Protein AF-A0A7S1ZQ37-F1 (afdb_monomer_lite)

Radius of gyration: 17.17 Å; chains: 1; bounding box: 42×42×37 Å

Structure (mmCIF, N/CA/C/O backbone):
data_AF-A0A7S1ZQ37-F1
#
_entry.id   AF-A0A7S1ZQ37-F1
#
loop_
_atom_site.group_PDB
_atom_site.id
_atom_site.type_symbol
_atom_site.label_atom_id
_atom_site.label_alt_id
_atom_site.label_comp_id
_atom_site.label_asym_id
_atom_site.label_entity_id
_atom_site.label_seq_id
_atom_site.pdbx_PDB_ins_code
_atom_site.Cartn_x
_atom_site.Cartn_y
_atom_site.Cartn_z
_atom_site.occupancy
_atom_site.B_iso_or_equiv
_atom_site.auth_seq_id
_atom_site.auth_comp_id
_atom_site.auth_asym_id
_atom_site.auth_atom_id
_atom_site.pdbx_PDB_model_num
ATOM 1 N N . GLU A 1 1 ? -5.737 17.516 0.098 1.00 81.31 1 GLU A N 1
ATOM 2 C CA . GLU A 1 1 ? -5.486 16.330 0.948 1.00 81.31 1 GLU A CA 1
ATOM 3 C C . GLU A 1 1 ? -4.141 15.676 0.632 1.00 81.31 1 GLU A C 1
ATOM 5 O O . GLU A 1 1 ? -3.266 15.755 1.481 1.00 81.31 1 GLU A O 1
ATOM 10 N N . VAL A 1 2 ? -3.904 15.155 -0.584 1.00 88.31 2 VAL A N 1
ATOM 11 C CA . VAL A 1 2 ? -2.613 14.513 -0.955 1.00 88.31 2 VAL A CA 1
ATOM 12 C C . VAL A 1 2 ? -1.397 15.419 -0.728 1.00 88.31 2 VAL A C 1
ATOM 14 O O . VAL A 1 2 ? -0.412 14.978 -0.149 1.00 88.31 2 VAL A O 1
ATOM 17 N N . GLY A 1 3 ? -1.478 16.708 -1.080 1.00 93.00 3 GLY A N 1
ATOM 18 C CA . GLY A 1 3 ? -0.385 17.652 -0.808 1.00 93.00 3 GLY A CA 1
ATOM 19 C C . GLY A 1 3 ? -0.050 17.794 0.685 1.00 93.00 3 GLY A C 1
ATOM 20 O O . GLY A 1 3 ? 1.116 17.838 1.047 1.00 93.00 3 GLY A O 1
ATOM 21 N N . GLN A 1 4 ? -1.049 17.790 1.574 1.00 93.56 4 GLN A N 1
ATOM 22 C CA . GLN A 1 4 ? -0.812 17.861 3.024 1.00 93.56 4 GLN A CA 1
ATOM 23 C C . GLN A 1 4 ? -0.186 16.571 3.560 1.00 93.56 4 GLN A C 1
ATOM 25 O O . GLN A 1 4 ? 0.702 16.638 4.408 1.00 93.56 4 GLN A O 1
ATOM 30 N N . LEU A 1 5 ? -0.631 15.417 3.051 1.00 95.25 5 LEU A N 1
ATOM 31 C CA . LEU A 1 5 ? -0.036 14.122 3.371 1.00 95.25 5 LEU A CA 1
ATOM 32 C C . LEU A 1 5 ? 1.431 14.078 2.924 1.00 95.25 5 LEU A C 1
ATOM 34 O O . LEU A 1 5 ? 2.293 13.729 3.723 1.00 95.25 5 LEU A O 1
ATOM 38 N N . ARG A 1 6 ? 1.728 14.525 1.698 1.00 95.44 6 ARG A N 1
ATOM 39 C CA . ARG A 1 6 ? 3.095 14.625 1.172 1.00 95.44 6 ARG A CA 1
ATOM 40 C C . ARG A 1 6 ? 3.994 15.454 2.087 1.00 95.44 6 ARG A C 1
ATOM 42 O O . ARG A 1 6 ? 5.058 14.985 2.475 1.00 95.44 6 ARG A O 1
ATOM 49 N N . GLU A 1 7 ? 3.561 16.652 2.467 1.00 95.62 7 GLU A N 1
ATOM 50 C CA . GLU A 1 7 ? 4.349 17.507 3.361 1.00 95.62 7 GLU A CA 1
ATOM 51 C C . GLU A 1 7 ? 4.533 16.881 4.754 1.00 95.62 7 GLU A C 1
ATOM 53 O O . GLU A 1 7 ? 5.591 17.027 5.360 1.00 95.62 7 GLU A O 1
ATOM 58 N N . ALA A 1 8 ? 3.535 16.157 5.273 1.00 94.88 8 ALA A N 1
ATOM 59 C CA . ALA A 1 8 ? 3.673 15.425 6.533 1.00 94.88 8 ALA A CA 1
ATOM 60 C C . ALA A 1 8 ? 4.688 14.272 6.431 1.00 94.88 8 ALA A C 1
ATOM 62 O O . ALA A 1 8 ? 5.478 14.079 7.356 1.00 94.88 8 ALA A O 1
ATOM 63 N N . CYS A 1 9 ? 4.707 13.548 5.308 1.00 94.25 9 CYS A N 1
ATOM 64 C CA . CYS A 1 9 ? 5.695 12.507 5.030 1.00 94.25 9 CYS A CA 1
ATOM 65 C C . CYS A 1 9 ? 7.116 13.083 4.970 1.00 94.25 9 CYS A C 1
ATOM 67 O O . CYS A 1 9 ? 8.002 12.571 5.652 1.00 94.25 9 CYS A O 1
ATOM 69 N N . LEU A 1 10 ? 7.319 14.179 4.229 1.00 92.44 10 LEU A N 1
ATOM 70 C CA . LEU A 1 10 ? 8.623 14.843 4.116 1.00 92.44 10 LEU A CA 1
ATOM 71 C C . LEU A 1 10 ? 9.140 15.312 5.481 1.00 92.44 10 LEU A C 1
ATOM 73 O O . LEU A 1 10 ? 10.251 14.950 5.863 1.00 92.44 10 LEU A O 1
ATOM 77 N N . ARG A 1 11 ? 8.302 16.000 6.273 1.00 92.25 11 ARG A N 1
ATOM 78 C CA . ARG A 1 11 ? 8.660 16.397 7.647 1.00 92.25 11 ARG A CA 1
ATOM 79 C C . ARG A 1 11 ? 9.035 15.199 8.523 1.00 92.25 11 ARG A C 1
ATOM 81 O O . ARG A 1 11 ? 9.954 15.291 9.331 1.00 92.25 11 ARG A O 1
ATOM 88 N N . SER A 1 12 ? 8.322 14.076 8.399 1.00 90.56 12 SER A N 1
ATOM 89 C CA . SER A 1 12 ? 8.616 12.868 9.181 1.00 90.56 12 SER A CA 1
ATOM 90 C C . SER A 1 12 ? 9.981 12.278 8.832 1.00 90.56 12 SER A C 1
ATOM 92 O O . SER A 1 12 ? 10.726 11.881 9.725 1.00 90.56 12 SER A O 1
ATOM 94 N N . MET A 1 13 ? 10.325 12.247 7.543 1.00 87.06 13 MET A N 1
ATOM 95 C CA . MET A 1 13 ? 11.628 11.777 7.067 1.00 87.06 13 MET A CA 1
ATOM 96 C C . MET A 1 13 ? 12.761 12.716 7.513 1.00 87.06 13 MET A C 1
ATOM 98 O O . MET A 1 13 ? 13.789 12.247 7.998 1.00 87.06 13 MET A O 1
ATOM 102 N N . GLU A 1 14 ? 12.558 14.035 7.437 1.00 86.06 14 GLU A N 1
ATOM 103 C CA . GLU A 1 14 ? 13.503 15.053 7.926 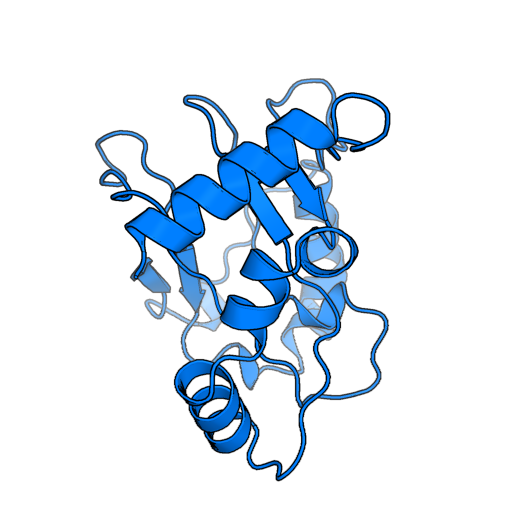1.00 86.06 14 GLU A CA 1
ATOM 104 C C . GLU A 1 14 ? 13.799 14.916 9.425 1.00 86.06 14 GLU A C 1
ATOM 106 O O . GLU A 1 14 ? 14.952 14.948 9.845 1.00 86.06 14 GLU A O 1
ATOM 111 N N . ASN A 1 15 ? 12.780 14.664 10.243 1.00 78.12 15 ASN A N 1
ATOM 112 C CA . ASN A 1 15 ? 12.959 14.533 11.690 1.00 78.12 15 ASN A CA 1
ATOM 113 C C . ASN A 1 15 ? 13.622 13.213 12.118 1.00 78.12 15 ASN A C 1
ATOM 115 O O . ASN A 1 15 ? 14.087 13.102 13.249 1.00 78.12 15 ASN A O 1
ATOM 119 N N . SER A 1 16 ? 13.681 12.221 11.228 1.00 68.62 16 SER A N 1
ATOM 120 C CA . SER A 1 16 ? 14.144 10.863 11.537 1.00 68.62 16 SER A CA 1
ATOM 121 C C . SER A 1 16 ? 15.617 10.611 11.183 1.00 68.62 16 SER A C 1
ATOM 123 O O . SER A 1 16 ? 16.067 9.464 11.211 1.00 68.62 16 SER A O 1
ATOM 125 N N . HIS A 1 17 ? 16.380 11.671 10.878 1.00 55.25 17 HIS A N 1
ATOM 126 C CA . HIS A 1 17 ? 17.783 11.631 10.432 1.00 55.25 17 HIS A CA 1
ATOM 127 C C . HIS A 1 17 ? 18.780 10.995 11.432 1.00 55.25 17 HIS A C 1
ATOM 129 O O . HIS A 1 17 ? 19.955 10.874 11.093 1.00 55.25 17 HIS A O 1
ATOM 135 N N . SER A 1 18 ? 18.354 10.565 12.630 1.00 46.50 18 SER A N 1
ATOM 136 C CA . SER A 1 18 ? 19.211 9.831 13.576 1.00 46.50 18 SER A CA 1
ATOM 137 C C . SER A 1 18 ? 19.019 8.309 13.602 1.00 46.50 18 SER A C 1
ATOM 139 O O . SER A 1 18 ? 19.973 7.626 13.951 1.00 46.50 18 SER A O 1
ATOM 141 N N . ASP A 1 19 ? 17.852 7.760 13.228 1.00 42.12 19 ASP A N 1
ATOM 142 C CA . ASP A 1 19 ? 17.521 6.342 13.508 1.00 42.12 19 ASP A CA 1
ATOM 143 C C . ASP A 1 19 ? 16.686 5.624 12.430 1.00 42.12 19 ASP A C 1
ATOM 145 O O . ASP A 1 19 ? 16.371 4.441 12.575 1.00 42.12 19 ASP A O 1
ATOM 149 N N . ALA A 1 20 ? 16.307 6.289 11.333 1.00 44.88 20 ALA A N 1
ATOM 150 C CA . ALA A 1 20 ? 15.617 5.607 10.242 1.00 44.88 20 ALA A CA 1
ATOM 151 C C . ALA A 1 20 ? 16.608 4.715 9.489 1.00 44.88 20 ALA A C 1
ATOM 153 O O . ALA A 1 20 ? 17.288 5.160 8.565 1.00 44.88 20 ALA A O 1
ATOM 154 N N . THR A 1 21 ? 16.684 3.446 9.888 1.00 46.19 21 THR A N 1
ATOM 155 C CA . THR A 1 21 ? 17.269 2.383 9.079 1.00 46.19 21 THR A CA 1
ATOM 156 C C . THR A 1 21 ? 16.539 2.372 7.745 1.00 46.19 21 THR A C 1
ATOM 158 O O . THR A 1 21 ? 15.455 1.809 7.602 1.00 46.19 21 THR A O 1
ATOM 161 N N . ILE A 1 22 ? 17.126 3.064 6.774 1.00 48.72 22 ILE A N 1
ATOM 162 C CA . ILE A 1 22 ? 16.837 2.886 5.367 1.00 48.72 22 ILE A CA 1
ATOM 163 C C . ILE A 1 22 ? 17.231 1.439 5.081 1.00 48.72 22 ILE A C 1
ATOM 165 O O . ILE A 1 22 ? 18.393 1.130 4.824 1.00 48.72 22 ILE A O 1
ATOM 169 N N . HIS A 1 23 ? 16.274 0.529 5.230 1.00 50.84 23 HIS A N 1
ATOM 170 C CA . HIS A 1 23 ? 16.446 -0.841 4.798 1.00 50.84 23 HIS A CA 1
ATOM 171 C C . HIS A 1 23 ? 16.398 -0.820 3.276 1.00 50.84 23 HIS A C 1
ATOM 173 O O . HIS A 1 23 ? 15.336 -0.874 2.665 1.00 50.84 23 HIS A O 1
ATOM 179 N N . ALA A 1 24 ? 17.575 -0.700 2.669 1.00 49.19 24 ALA A N 1
ATOM 180 C CA . ALA A 1 24 ? 17.793 -1.279 1.363 1.00 49.19 24 ALA A CA 1
ATOM 181 C C . ALA A 1 24 ? 17.511 -2.778 1.518 1.00 49.19 24 ALA A C 1
ATOM 183 O O . ALA A 1 24 ? 18.295 -3.494 2.140 1.00 49.19 24 ALA A O 1
ATOM 184 N N . LEU A 1 25 ? 16.361 -3.243 1.032 1.00 48.19 25 LEU A N 1
ATOM 185 C CA . LEU A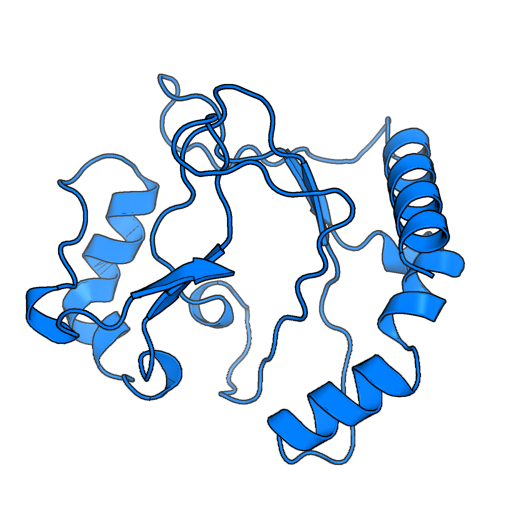 1 25 ? 16.143 -4.667 0.804 1.00 48.19 25 LEU A CA 1
ATOM 186 C C . LEU A 1 25 ? 17.046 -5.064 -0.366 1.00 48.19 25 LEU A C 1
ATOM 188 O O . LEU A 1 25 ? 16.577 -5.139 -1.489 1.00 48.19 25 LEU A O 1
ATOM 192 N N . ASN A 1 26 ? 18.347 -5.212 -0.112 1.00 49.53 26 ASN A N 1
ATOM 193 C CA . ASN A 1 26 ? 19.290 -5.766 -1.069 1.00 49.53 26 ASN A CA 1
ATOM 194 C C . ASN A 1 26 ? 20.121 -6.834 -0.382 1.00 49.53 26 ASN A C 1
ATOM 196 O O . ASN A 1 26 ? 20.899 -6.578 0.533 1.00 49.53 26 ASN A O 1
ATOM 200 N N . THR A 1 27 ? 19.917 -8.044 -0.858 1.00 45.12 27 THR A N 1
ATOM 201 C CA . THR A 1 27 ? 20.705 -9.246 -0.590 1.00 45.12 27 THR A CA 1
ATOM 202 C C . THR A 1 27 ? 21.858 -9.383 -1.593 1.00 45.12 27 THR A C 1
ATOM 204 O O . THR A 1 27 ? 22.772 -10.161 -1.344 1.00 45.12 27 THR A O 1
ATOM 207 N N . ASN A 1 28 ? 21.858 -8.581 -2.672 1.00 51.41 28 ASN A N 1
ATOM 208 C CA . ASN A 1 28 ? 22.925 -8.486 -3.670 1.00 51.41 28 ASN A CA 1
ATOM 209 C C . ASN A 1 28 ? 23.641 -7.129 -3.599 1.00 51.41 28 ASN A C 1
ATOM 211 O O . ASN A 1 28 ? 23.025 -6.083 -3.817 1.00 51.41 28 ASN A O 1
ATOM 215 N N . GLU A 1 29 ? 24.949 -7.149 -3.326 1.00 55.41 29 GLU A N 1
ATOM 216 C CA . GLU A 1 29 ? 25.797 -5.947 -3.232 1.00 55.41 29 GLU A CA 1
ATOM 217 C C . GLU A 1 29 ? 25.961 -5.215 -4.582 1.00 55.41 29 GLU A C 1
ATOM 219 O O . GLU A 1 29 ? 26.285 -4.028 -4.596 1.00 55.41 29 GLU A O 1
ATOM 224 N N . ASP A 1 30 ? 25.677 -5.891 -5.701 1.00 57.97 30 ASP A N 1
ATOM 225 C CA . ASP A 1 30 ? 25.870 -5.374 -7.064 1.00 57.97 30 ASP A CA 1
ATOM 226 C C . ASP A 1 30 ? 24.656 -4.615 -7.643 1.00 57.97 30 ASP A C 1
ATOM 228 O O . ASP A 1 30 ? 24.770 -3.978 -8.694 1.00 57.97 30 ASP A O 1
ATOM 232 N N . LEU A 1 31 ? 23.490 -4.650 -6.984 1.00 61.22 31 LEU A N 1
ATOM 233 C CA . LEU A 1 31 ? 22.269 -3.979 -7.451 1.00 61.22 31 LEU A CA 1
ATOM 234 C C . LEU A 1 31 ? 21.967 -2.713 -6.638 1.00 61.22 31 LEU A C 1
ATOM 236 O O . LEU A 1 31 ? 22.277 -2.620 -5.452 1.00 61.22 31 LEU A O 1
ATOM 240 N N . SER A 1 32 ? 21.309 -1.727 -7.262 1.00 66.44 32 SER A N 1
ATOM 241 C CA . SER A 1 32 ? 20.723 -0.595 -6.526 1.00 66.44 32 SER A CA 1
ATOM 242 C C . SER A 1 32 ? 19.507 -1.081 -5.728 1.00 66.44 32 SER A C 1
ATOM 244 O O . SER A 1 32 ? 18.775 -1.938 -6.236 1.00 66.44 32 SER A O 1
ATOM 246 N N . PRO A 1 33 ? 19.254 -0.588 -4.500 1.00 75.12 33 PRO A N 1
ATOM 247 C CA . PRO A 1 33 ? 18.067 -0.980 -3.742 1.00 75.12 33 PRO A CA 1
ATOM 248 C C . PRO A 1 33 ? 16.777 -0.662 -4.500 1.00 75.12 33 PRO A C 1
ATOM 250 O O . PRO A 1 33 ? 16.736 0.321 -5.240 1.00 75.12 33 PRO A O 1
ATOM 253 N N . PRO A 1 34 ? 15.701 -1.441 -4.295 1.00 79.12 34 PRO A N 1
ATOM 254 C CA . PRO A 1 34 ? 14.448 -1.226 -5.015 1.00 79.12 34 PRO A CA 1
ATOM 255 C C . PRO A 1 34 ? 13.738 0.073 -4.607 1.00 79.12 34 PRO A C 1
ATOM 257 O O . PRO A 1 34 ? 12.965 0.630 -5.389 1.00 79.12 34 PRO A O 1
ATOM 260 N N . PHE A 1 35 ? 13.967 0.539 -3.375 1.00 85.50 35 PHE A N 1
ATOM 261 C CA . PHE A 1 35 ? 13.494 1.811 -2.824 1.00 85.50 35 PHE A CA 1
ATOM 262 C C . PHE A 1 35 ? 14.133 2.070 -1.451 1.00 85.50 35 PHE A C 1
ATOM 264 O O . PHE A 1 35 ? 14.710 1.177 -0.828 1.00 85.50 35 PHE A O 1
ATOM 271 N N . LEU A 1 36 ? 13.978 3.294 -0.943 1.00 86.00 36 LEU A N 1
ATOM 272 C CA . LEU A 1 36 ? 14.189 3.628 0.464 1.00 86.00 36 LEU A CA 1
ATOM 273 C C . LEU A 1 36 ? 12.876 3.570 1.230 1.00 86.00 36 LEU A C 1
ATOM 275 O O . LEU A 1 36 ? 11.819 3.926 0.703 1.00 86.00 36 LEU A O 1
ATOM 279 N N . GLN A 1 37 ? 12.961 3.163 2.492 1.00 86.12 37 GLN A N 1
ATOM 280 C CA . GLN A 1 37 ? 11.792 2.879 3.303 1.00 86.12 37 GLN A CA 1
ATOM 281 C C . GLN A 1 37 ? 11.888 3.517 4.692 1.00 86.12 37 GLN A C 1
ATOM 283 O O . GLN A 1 37 ? 12.921 3.428 5.353 1.00 86.12 37 GLN A O 1
ATOM 288 N N . HIS A 1 38 ? 10.795 4.136 5.147 1.00 89.25 38 HIS A N 1
ATOM 289 C CA . HIS A 1 38 ? 10.660 4.676 6.500 1.00 89.25 38 HIS A CA 1
ATOM 290 C C . HIS A 1 38 ? 9.411 4.102 7.179 1.00 89.25 38 HIS A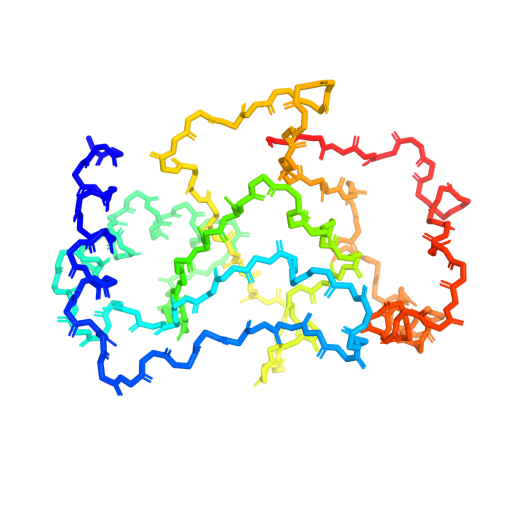 C 1
ATOM 292 O O . HIS A 1 38 ? 8.280 4.383 6.775 1.00 89.25 38 HIS A O 1
ATOM 298 N N . PHE A 1 39 ? 9.624 3.256 8.187 1.00 90.44 39 PHE A N 1
ATOM 299 C CA . PHE A 1 39 ? 8.574 2.472 8.835 1.00 90.44 39 PHE A CA 1
ATOM 300 C C . PHE A 1 39 ? 7.928 3.171 10.024 1.00 90.44 39 PHE A C 1
ATOM 302 O O . PHE A 1 39 ? 8.599 3.770 10.860 1.00 90.44 39 PHE A O 1
ATOM 309 N N . ASN A 1 40 ? 6.619 2.963 10.159 1.00 93.25 40 ASN A N 1
ATOM 310 C CA . ASN A 1 40 ? 5.808 3.399 11.288 1.00 93.25 40 ASN A CA 1
ATOM 311 C C . ASN A 1 40 ? 5.881 4.901 11.653 1.00 93.25 40 ASN A C 1
ATOM 313 O O . ASN A 1 40 ? 5.744 5.211 12.848 1.00 93.25 40 ASN A O 1
ATOM 317 N N . PRO A 1 41 ? 6.059 5.854 10.710 1.00 93.31 41 PRO A N 1
ATOM 318 C CA . PRO A 1 41 ? 6.039 7.273 11.054 1.00 93.31 41 PRO A CA 1
ATOM 319 C C . PRO A 1 41 ? 4.746 7.740 11.736 1.00 93.31 41 PRO A C 1
ATOM 321 O O . PRO A 1 41 ? 4.791 8.706 12.504 1.00 93.31 41 PRO A O 1
ATOM 324 N N . TRP A 1 42 ? 3.608 7.048 11.560 1.00 95.44 42 TRP A N 1
ATOM 325 C CA . TRP A 1 42 ? 2.368 7.362 12.291 1.00 95.44 42 TRP A CA 1
ATOM 326 C C . TRP A 1 42 ? 2.560 7.438 13.811 1.00 95.44 42 TRP A C 1
ATOM 328 O O . TRP A 1 42 ? 1.854 8.184 14.488 1.00 95.44 42 TRP A O 1
ATOM 338 N N . ARG A 1 43 ? 3.515 6.678 14.364 1.00 93.94 43 ARG A N 1
ATOM 339 C CA . ARG A 1 43 ? 3.769 6.622 15.812 1.00 93.94 43 ARG A CA 1
ATOM 340 C C . ARG A 1 43 ? 4.336 7.922 16.369 1.00 93.94 43 ARG A C 1
ATOM 342 O O . ARG A 1 43 ? 4.193 8.179 17.560 1.00 93.94 43 ARG A O 1
ATOM 349 N N . GLN A 1 44 ? 4.998 8.706 15.524 1.00 91.75 44 GLN A N 1
ATOM 350 C CA . GLN A 1 44 ? 5.684 9.939 15.909 1.00 91.75 44 GLN A CA 1
ATOM 351 C C . GLN A 1 44 ? 5.051 11.180 15.267 1.00 91.75 44 GLN A C 1
ATOM 353 O O . GLN A 1 44 ? 5.291 12.296 15.720 1.00 91.75 44 GLN A O 1
ATOM 358 N N . SER A 1 45 ? 4.207 10.998 14.248 1.00 94.06 45 SER A N 1
ATOM 359 C CA . SER A 1 45 ? 3.539 12.077 13.526 1.00 94.06 45 SER A CA 1
ATOM 360 C C . SER A 1 45 ? 2.017 12.022 13.715 1.00 94.06 45 SER A C 1
ATOM 362 O O . SER A 1 45 ? 1.338 11.209 13.078 1.00 94.06 45 SER A O 1
ATOM 364 N N . PRO A 1 46 ? 1.440 12.924 14.537 1.00 94.44 46 PRO A N 1
ATOM 365 C CA . PRO A 1 46 ? -0.010 13.039 14.696 1.00 94.44 46 PRO A CA 1
ATOM 366 C C . PRO A 1 46 ? -0.746 13.315 13.379 1.00 94.44 46 PRO A C 1
ATOM 368 O O . PRO A 1 46 ? -1.885 12.880 13.210 1.00 94.44 46 PRO A O 1
ATOM 371 N N . ASP A 1 47 ? -0.100 14.020 12.445 1.00 95.06 47 ASP A N 1
ATOM 372 C CA . ASP A 1 47 ? -0.651 14.278 11.115 1.00 95.06 47 ASP A CA 1
ATOM 373 C C . ASP A 1 47 ? -0.800 12.970 10.328 1.00 95.06 47 ASP A C 1
ATOM 375 O O . ASP A 1 47 ? -1.877 12.693 9.801 1.00 95.06 47 ASP A O 1
ATOM 379 N N . LEU A 1 48 ? 0.241 12.130 10.300 1.00 96.06 48 LEU A N 1
ATOM 380 C CA . LEU A 1 48 ? 0.206 10.848 9.587 1.00 96.06 48 LEU A CA 1
ATOM 381 C C . LEU A 1 48 ? -0.769 9.865 10.233 1.00 96.06 48 LEU A C 1
ATOM 383 O O . LEU A 1 48 ? -1.552 9.234 9.525 1.00 96.06 48 LEU A O 1
ATOM 387 N N . PHE A 1 49 ? -0.826 9.815 11.567 1.00 96.31 49 PHE A N 1
ATOM 388 C CA . PHE A 1 49 ? -1.848 9.027 12.252 1.00 96.31 49 PHE A CA 1
ATOM 389 C C . PHE A 1 49 ? -3.266 9.493 11.899 1.00 96.31 49 PHE A C 1
ATOM 391 O O . PHE A 1 49 ? -4.138 8.663 11.639 1.00 96.31 49 PHE A O 1
ATOM 398 N N . ARG A 1 50 ? -3.515 10.809 11.837 1.00 95.81 50 ARG A N 1
ATOM 399 C CA . ARG A 1 50 ? -4.821 11.358 11.433 1.00 95.81 50 ARG A CA 1
ATOM 400 C C . ARG A 1 50 ? -5.191 10.950 10.006 1.00 95.81 50 ARG A C 1
ATOM 402 O O . ARG A 1 50 ? -6.352 10.635 9.759 1.00 95.81 50 ARG A O 1
ATOM 409 N N . PHE A 1 51 ? -4.234 10.937 9.079 1.00 95.38 51 PHE A N 1
ATOM 410 C CA . PHE A 1 51 ? -4.475 10.463 7.715 1.00 95.38 51 PHE A CA 1
ATOM 411 C C . PHE A 1 51 ? -4.785 8.963 7.679 1.00 95.38 51 PHE A C 1
ATOM 413 O O . PHE A 1 51 ? -5.829 8.578 7.147 1.00 95.38 51 PHE A O 1
ATOM 420 N N . ALA A 1 52 ? -3.940 8.133 8.297 1.00 95.44 52 ALA A N 1
ATOM 421 C CA . ALA A 1 52 ? -4.102 6.678 8.333 1.00 95.44 52 ALA A CA 1
ATOM 422 C C . ALA A 1 52 ? -5.406 6.236 9.024 1.00 95.44 52 ALA A C 1
ATOM 424 O O . ALA A 1 52 ? -6.003 5.231 8.649 1.00 95.44 52 ALA A O 1
ATOM 425 N N . SER A 1 53 ? -5.879 7.011 10.005 1.00 96.00 53 SER A N 1
ATOM 426 C CA . SER A 1 53 ? -7.143 6.781 10.719 1.00 96.00 53 SER A CA 1
ATOM 427 C C . SER A 1 53 ? -8.333 7.572 10.158 1.00 96.00 53 SER A C 1
ATOM 429 O O . SER A 1 53 ? -9.381 7.649 10.803 1.00 96.00 53 SER A O 1
ATOM 431 N N . SER A 1 54 ? -8.207 8.165 8.965 1.00 95.69 54 SER A N 1
ATOM 432 C CA . SER A 1 54 ? -9.289 8.968 8.388 1.00 95.69 54 SER A CA 1
ATOM 433 C C . SER A 1 54 ? -10.554 8.126 8.151 1.00 95.69 54 SER A C 1
ATOM 435 O O . SER A 1 54 ? -10.452 6.978 7.705 1.00 95.69 54 SER A O 1
ATOM 437 N N . PRO A 1 55 ? -11.764 8.681 8.383 1.00 95.81 55 PRO A N 1
ATOM 438 C CA . PRO A 1 55 ? -13.009 7.924 8.248 1.00 95.81 55 PRO A CA 1
ATOM 439 C C . PRO A 1 55 ? -13.169 7.240 6.890 1.00 95.81 55 PRO A C 1
ATOM 441 O O . PRO A 1 55 ? -13.641 6.112 6.839 1.00 95.81 55 PRO A O 1
ATOM 444 N N . ARG A 1 56 ? -12.720 7.891 5.807 1.00 94.94 56 ARG A N 1
ATOM 445 C CA . ARG A 1 56 ? -12.785 7.352 4.444 1.00 94.94 56 ARG A CA 1
ATOM 446 C C . ARG A 1 56 ? -11.898 6.121 4.258 1.00 94.94 56 ARG A C 1
ATOM 448 O O . ARG A 1 56 ? -12.355 5.137 3.681 1.00 94.94 56 ARG A O 1
ATOM 455 N N . LEU A 1 57 ? -10.645 6.164 4.718 1.00 94.88 57 LEU A N 1
ATOM 456 C CA . LEU A 1 57 ? -9.741 5.016 4.600 1.00 94.88 57 LEU A CA 1
ATOM 457 C C . LEU A 1 57 ? -10.215 3.862 5.477 1.00 94.88 57 LEU A C 1
ATOM 459 O O . LEU A 1 57 ? -10.297 2.728 5.013 1.00 94.88 57 LEU A O 1
ATOM 463 N N . VAL A 1 58 ? -10.598 4.170 6.717 1.00 96.06 58 VAL A N 1
ATOM 464 C CA . VAL A 1 58 ? -11.078 3.173 7.675 1.00 96.06 58 VAL A CA 1
ATOM 465 C C . VAL A 1 58 ? -12.361 2.508 7.181 1.00 96.06 58 VAL A C 1
ATOM 467 O O . VAL A 1 58 ? -12.445 1.286 7.223 1.00 96.06 58 VAL A O 1
ATOM 470 N N . SER A 1 59 ? -13.341 3.267 6.677 1.00 96.75 59 SER A N 1
ATOM 471 C CA . SER A 1 59 ? -14.591 2.683 6.175 1.00 96.75 59 SER A CA 1
ATOM 472 C C . SER A 1 59 ? -14.356 1.811 4.946 1.00 96.75 59 SER A C 1
ATOM 474 O O . SER A 1 59 ? -14.878 0.705 4.885 1.00 96.75 59 SER A O 1
ATOM 476 N N . THR A 1 60 ? -13.525 2.274 4.006 1.00 97.00 60 THR A N 1
ATOM 477 C CA . THR A 1 60 ? -13.206 1.525 2.780 1.00 97.00 60 THR A CA 1
ATOM 478 C C . THR A 1 60 ? -12.491 0.216 3.112 1.00 97.00 60 THR A C 1
ATOM 480 O O . THR A 1 60 ? -12.887 -0.845 2.642 1.00 97.00 60 THR A O 1
ATOM 483 N N . ALA A 1 61 ? -11.468 0.260 3.969 1.00 97.25 61 ALA A N 1
ATOM 484 C CA . ALA A 1 61 ? -10.742 -0.938 4.381 1.00 97.25 61 ALA A CA 1
ATOM 485 C C . ALA A 1 61 ? -11.626 -1.908 5.187 1.00 97.25 61 ALA A C 1
ATOM 487 O O . ALA A 1 61 ? -11.517 -3.120 5.021 1.00 97.25 61 ALA A O 1
ATOM 488 N N . ALA A 1 62 ? -12.524 -1.393 6.032 1.00 97.25 62 ALA A N 1
ATOM 489 C CA . ALA A 1 62 ? -13.455 -2.209 6.809 1.00 97.25 62 ALA A CA 1
ATOM 490 C C . ALA A 1 62 ? -14.451 -2.941 5.902 1.00 97.25 62 ALA A C 1
ATOM 492 O O . ALA A 1 62 ? -14.701 -4.128 6.105 1.00 97.25 62 ALA A O 1
ATOM 493 N N . GLU A 1 63 ? -14.964 -2.252 4.880 1.00 97.38 63 GLU A N 1
ATOM 494 C CA . GLU A 1 63 ? -15.853 -2.824 3.869 1.00 97.38 63 GLU A CA 1
ATOM 495 C C . GLU A 1 63 ? -15.145 -3.902 3.038 1.00 97.38 63 GLU A C 1
ATOM 497 O O . GLU A 1 63 ? -15.658 -5.014 2.935 1.00 97.38 63 GLU A O 1
ATOM 502 N N . LEU A 1 64 ? -13.935 -3.622 2.537 1.00 96.00 64 LEU A N 1
ATOM 503 C CA . LEU A 1 64 ? -13.140 -4.585 1.762 1.00 96.00 64 LEU A CA 1
ATOM 504 C C . LEU A 1 64 ? -12.797 -5.850 2.557 1.00 96.00 64 LEU A C 1
ATOM 506 O O . LEU A 1 64 ? -12.802 -6.947 2.005 1.00 96.00 64 LEU A O 1
ATOM 510 N N . LEU A 1 65 ? -12.516 -5.705 3.853 1.00 95.44 65 LEU A N 1
ATOM 511 C CA . LEU A 1 65 ? -12.209 -6.831 4.735 1.00 95.44 65 LEU A CA 1
ATOM 512 C C . LEU A 1 65 ? -13.459 -7.502 5.324 1.00 95.44 65 LEU A C 1
ATOM 514 O O . LEU A 1 65 ? -13.337 -8.534 5.981 1.00 95.44 65 LEU A O 1
ATOM 518 N N . GLY A 1 66 ? -14.650 -6.921 5.153 1.00 96.38 66 GLY A N 1
ATOM 519 C CA . GLY A 1 66 ? -15.881 -7.413 5.774 1.00 96.38 66 GLY A CA 1
ATOM 520 C C . GLY A 1 66 ? -15.834 -7.422 7.307 1.00 96.38 66 GLY A C 1
ATOM 521 O O . GLY A 1 66 ? -16.408 -8.309 7.939 1.00 96.38 66 GLY A O 1
ATOM 522 N N . THR A 1 67 ? -15.134 -6.466 7.928 1.00 96.25 67 THR A N 1
ATOM 523 C CA . THR A 1 67 ? -14.975 -6.394 9.392 1.00 96.25 67 THR A CA 1
ATOM 524 C C . THR A 1 67 ? -15.527 -5.090 9.966 1.00 96.25 67 THR A C 1
ATOM 526 O O . THR A 1 67 ? -15.616 -4.075 9.287 1.00 96.25 67 THR A O 1
ATOM 529 N N . SER A 1 68 ? -15.897 -5.093 11.250 1.00 94.62 68 SER A N 1
ATOM 530 C CA . SER A 1 68 ? -16.408 -3.896 11.941 1.00 94.62 68 SER A CA 1
ATOM 531 C C . SER A 1 68 ? -15.321 -3.065 12.626 1.00 94.62 68 SER A C 1
ATOM 533 O O . SER A 1 68 ? -15.592 -1.964 13.109 1.00 94.62 68 SER A O 1
ATOM 535 N N . ARG A 1 69 ? -14.101 -3.603 12.739 1.00 93.31 69 ARG A N 1
ATOM 536 C CA . ARG A 1 69 ? -12.982 -2.988 13.457 1.00 93.31 69 ARG A CA 1
ATOM 537 C C . ARG A 1 69 ? -11.675 -3.326 12.765 1.00 93.31 69 ARG A C 1
ATOM 539 O O . ARG A 1 69 ? -11.427 -4.483 12.446 1.00 93.31 69 ARG A O 1
ATOM 546 N N . LEU A 1 70 ? -10.823 -2.318 12.641 1.00 95.81 70 LEU A N 1
ATOM 547 C CA . LEU A 1 70 ? -9.491 -2.435 12.067 1.00 95.81 70 LEU A CA 1
ATOM 548 C C . LEU A 1 70 ? -8.425 -2.137 13.116 1.00 95.81 70 LEU A C 1
ATOM 550 O O . LEU A 1 70 ? -8.667 -1.436 14.102 1.00 95.81 70 LEU A O 1
ATOM 554 N N . ARG A 1 71 ? -7.219 -2.636 12.865 1.00 95.31 71 ARG A N 1
ATOM 555 C CA . ARG A 1 71 ? -6.006 -2.232 13.569 1.00 95.31 71 ARG A CA 1
ATOM 556 C C . ARG A 1 71 ? -5.002 -1.757 12.530 1.00 95.31 71 ARG A C 1
ATOM 558 O O . ARG A 1 71 ? -4.654 -2.517 11.635 1.00 95.31 71 ARG A O 1
ATOM 565 N N . LEU A 1 72 ? -4.516 -0.528 12.681 1.00 95.56 72 LEU A N 1
ATOM 566 C CA . LEU A 1 72 ? -3.342 -0.078 11.943 1.00 95.56 72 LEU A CA 1
ATOM 567 C C . LEU A 1 72 ? -2.136 -0.861 12.467 1.00 95.56 72 LEU A C 1
ATOM 569 O O . LEU A 1 72 ? -1.732 -0.682 13.616 1.00 95.56 72 LEU A O 1
ATOM 573 N N . TYR A 1 73 ? -1.615 -1.773 11.651 1.00 94.38 73 TYR A N 1
ATOM 574 C CA . TYR A 1 73 ? -0.401 -2.509 11.987 1.00 94.38 73 TYR A CA 1
ATOM 575 C C . TYR A 1 73 ? 0.837 -1.650 11.750 1.00 94.38 73 TYR A C 1
ATOM 577 O O . TYR A 1 73 ? 1.640 -1.439 12.661 1.00 94.38 73 TYR A O 1
ATOM 585 N N . GLN A 1 74 ? 0.947 -1.148 10.524 1.00 93.62 74 GLN A N 1
ATOM 586 C CA . GLN A 1 74 ? 2.103 -0.440 10.020 1.00 93.62 74 GLN A CA 1
ATOM 587 C C . GLN A 1 74 ? 1.660 0.597 8.994 1.00 93.62 74 GLN A C 1
ATOM 589 O O . GLN A 1 74 ? 0.742 0.344 8.216 1.00 93.62 74 GLN A O 1
ATOM 594 N N . ASP A 1 75 ? 2.330 1.745 8.989 1.00 94.69 75 ASP A N 1
ATOM 595 C CA . ASP A 1 75 ? 2.405 2.613 7.818 1.00 94.69 75 ASP A CA 1
ATOM 596 C C . ASP A 1 75 ? 3.858 2.704 7.353 1.00 94.69 75 ASP A C 1
ATOM 598 O O . ASP A 1 75 ? 4.795 2.310 8.062 1.00 94.69 75 ASP A O 1
ATOM 602 N N . CYS A 1 76 ? 4.038 3.154 6.119 1.00 93.88 76 CYS A N 1
ATOM 603 C CA . CYS A 1 76 ? 5.354 3.250 5.540 1.00 93.88 76 CYS A CA 1
ATOM 604 C C . CYS A 1 76 ? 5.426 4.338 4.473 1.00 93.88 76 CYS A C 1
ATOM 606 O O . CYS A 1 76 ? 4.492 4.506 3.689 1.00 93.88 76 CYS A O 1
ATOM 608 N N . ILE A 1 77 ? 6.548 5.056 4.442 1.00 94.31 77 ILE A N 1
ATOM 609 C CA . ILE A 1 77 ? 6.887 5.966 3.350 1.00 94.31 77 ILE A CA 1
ATOM 610 C C . ILE A 1 77 ? 7.924 5.280 2.467 1.00 94.31 77 ILE A C 1
ATOM 612 O O . ILE A 1 77 ? 8.986 4.885 2.951 1.00 94.31 77 ILE A O 1
ATOM 616 N N . PHE A 1 78 ? 7.605 5.175 1.179 1.00 91.62 78 PHE A N 1
ATOM 617 C CA . PHE A 1 78 ? 8.484 4.642 0.147 1.00 91.62 78 PHE A CA 1
ATOM 618 C C . PHE A 1 78 ? 9.044 5.779 -0.702 1.00 91.62 78 PHE A C 1
ATOM 620 O O . PHE A 1 78 ? 8.295 6.635 -1.178 1.00 91.62 78 PHE A O 1
ATOM 627 N N . GLN A 1 79 ? 10.356 5.775 -0.918 1.00 88.62 79 GLN A N 1
ATOM 628 C CA . GLN A 1 79 ? 11.027 6.689 -1.832 1.00 88.62 79 GLN A CA 1
ATOM 629 C C . GLN A 1 79 ? 11.764 5.886 -2.898 1.00 88.62 79 GLN A C 1
ATOM 631 O O . GLN A 1 79 ? 12.732 5.192 -2.603 1.00 88.62 79 GLN A O 1
ATOM 636 N N . LYS A 1 80 ? 11.320 6.036 -4.145 1.00 86.12 80 LYS A N 1
ATOM 637 C CA . LYS A 1 80 ? 11.967 5.473 -5.326 1.00 86.12 80 LYS A CA 1
ATOM 638 C C . LYS A 1 80 ? 12.810 6.546 -6.009 1.00 86.12 80 LYS A C 1
ATOM 640 O O . LYS A 1 80 ? 12.324 7.656 -6.239 1.00 86.12 80 LYS A O 1
ATOM 645 N N . ARG A 1 81 ? 14.073 6.248 -6.293 1.00 84.88 81 ARG A N 1
ATOM 646 C CA . ARG A 1 81 ? 14.997 7.127 -7.021 1.00 84.88 81 ARG A CA 1
ATOM 647 C C . ARG A 1 81 ? 15.177 6.617 -8.446 1.00 84.88 81 ARG A C 1
ATOM 649 O O . ARG A 1 81 ? 14.960 5.444 -8.732 1.00 84.88 81 ARG A O 1
ATOM 656 N N . VAL A 1 82 ? 15.584 7.508 -9.344 1.00 81.94 82 VAL A N 1
ATOM 657 C CA . VAL A 1 82 ? 15.951 7.117 -10.711 1.00 81.94 82 VAL A CA 1
ATOM 658 C C . VAL A 1 82 ? 17.098 6.106 -10.635 1.00 81.94 82 VAL A C 1
ATOM 660 O O . VAL A 1 82 ? 18.120 6.394 -10.015 1.00 81.94 82 VAL A O 1
ATOM 663 N N . GLY A 1 83 ? 16.914 4.938 -11.252 1.00 79.00 83 GLY A N 1
ATOM 664 C CA . GLY A 1 83 ? 17.880 3.837 -11.227 1.00 79.00 83 GLY A CA 1
ATOM 665 C C . GLY A 1 83 ? 17.738 2.862 -10.051 1.00 79.00 83 GLY A C 1
ATOM 666 O O . GLY A 1 83 ? 18.495 1.898 -9.999 1.00 79.00 83 GLY A O 1
ATOM 667 N N . ASP A 1 84 ? 16.790 3.071 -9.128 1.00 79.88 84 ASP A N 1
ATOM 668 C CA . ASP A 1 84 ? 16.414 2.032 -8.159 1.00 79.88 84 ASP A CA 1
ATOM 669 C C . ASP A 1 84 ? 15.747 0.854 -8.898 1.00 79.88 84 ASP A C 1
ATOM 671 O O . ASP A 1 84 ? 14.931 1.052 -9.805 1.00 79.88 84 ASP A O 1
ATOM 675 N N . SER A 1 85 ? 16.094 -0.373 -8.506 1.00 78.31 85 SER A N 1
ATOM 676 C CA . SER A 1 85 ? 15.652 -1.602 -9.181 1.00 78.31 85 SER A CA 1
ATOM 677 C C . SER A 1 85 ? 14.131 -1.825 -9.067 1.00 78.31 85 SER A C 1
ATOM 679 O O . SER A 1 85 ? 13.468 -1.238 -8.199 1.00 78.31 85 SER A O 1
ATOM 681 N N . PRO A 1 86 ? 13.516 -2.665 -9.920 1.00 77.75 86 PRO A N 1
ATOM 682 C CA . PRO A 1 86 ? 12.141 -3.122 -9.719 1.00 77.75 86 PRO A CA 1
ATOM 683 C C . PRO A 1 86 ? 11.949 -3.796 -8.354 1.00 77.75 86 PRO A C 1
ATOM 685 O O . PRO A 1 86 ? 12.903 -4.248 -7.728 1.00 77.75 86 PRO A O 1
ATOM 688 N N . THR A 1 87 ? 10.708 -3.828 -7.871 1.00 81.06 87 THR A N 1
ATOM 689 C CA . THR A 1 87 ? 10.351 -4.620 -6.687 1.00 81.06 87 THR A CA 1
ATOM 690 C C . THR A 1 87 ? 9.834 -5.970 -7.158 1.00 81.06 87 THR A C 1
ATOM 692 O O . THR A 1 87 ? 8.924 -6.002 -7.983 1.00 81.06 87 THR A O 1
ATOM 695 N N . ASP A 1 88 ? 10.396 -7.055 -6.633 1.00 78.00 88 ASP A N 1
ATOM 696 C CA . ASP A 1 88 ? 10.031 -8.411 -7.044 1.00 78.00 88 ASP A CA 1
ATOM 697 C C . ASP A 1 88 ? 8.577 -8.763 -6.718 1.00 78.00 88 ASP A C 1
ATOM 699 O O . ASP A 1 88 ? 7.935 -8.166 -5.844 1.00 78.00 88 ASP A O 1
ATOM 703 N N . TRP A 1 89 ? 8.064 -9.797 -7.386 1.00 80.62 89 TRP A N 1
ATOM 704 C CA . TRP A 1 89 ? 6.751 -10.361 -7.095 1.00 80.62 89 TRP A CA 1
ATOM 705 C C . TRP A 1 89 ? 6.680 -10.902 -5.664 1.00 80.62 89 TRP A C 1
ATOM 707 O O . TRP A 1 89 ? 7.429 -11.794 -5.270 1.00 80.62 89 TRP A O 1
ATOM 717 N N . HIS A 1 90 ? 5.714 -10.414 -4.890 1.00 81.50 90 HIS A N 1
ATOM 718 C CA . HIS A 1 90 ? 5.470 -10.871 -3.525 1.00 81.50 90 HIS A CA 1
ATOM 719 C C . HIS A 1 90 ? 3.993 -10.733 -3.143 1.00 81.50 90 HIS A C 1
ATOM 721 O O . HIS A 1 90 ? 3.188 -10.138 -3.858 1.00 81.50 90 HIS A O 1
ATOM 727 N N . ALA A 1 91 ? 3.640 -11.296 -1.988 1.00 85.00 91 ALA A N 1
ATOM 728 C CA . ALA A 1 91 ? 2.367 -11.055 -1.321 1.00 85.00 91 ALA A CA 1
ATOM 729 C C . ALA A 1 91 ? 2.644 -10.515 0.086 1.00 85.00 91 ALA A C 1
ATOM 731 O O . ALA A 1 91 ? 3.309 -11.189 0.873 1.00 85.00 91 ALA A O 1
ATOM 732 N N . ASP A 1 92 ? 2.110 -9.336 0.418 1.00 88.56 92 ASP A N 1
ATOM 733 C CA . ASP A 1 92 ? 2.374 -8.641 1.692 1.00 88.56 92 ASP A CA 1
ATOM 734 C C . ASP A 1 92 ? 2.182 -9.534 2.923 1.00 88.56 92 ASP A C 1
ATOM 736 O O . ASP A 1 92 ? 3.005 -9.545 3.838 1.00 88.56 92 ASP A O 1
ATOM 740 N N . LEU A 1 93 ? 1.104 -10.324 2.941 1.00 87.19 93 LEU A N 1
ATOM 741 C CA . LEU A 1 93 ? 0.778 -11.191 4.071 1.00 87.19 93 LEU A CA 1
ATOM 742 C C . LEU A 1 93 ? 1.857 -12.255 4.329 1.00 87.19 93 LEU A C 1
ATOM 744 O O . LEU A 1 93 ? 2.080 -12.618 5.479 1.00 87.19 93 LEU A O 1
ATOM 748 N N . ALA A 1 94 ? 2.570 -12.711 3.292 1.00 82.19 94 ALA A N 1
ATOM 749 C CA . ALA A 1 94 ? 3.663 -13.673 3.442 1.00 82.19 94 ALA A CA 1
ATOM 750 C C . ALA A 1 94 ? 4.882 -13.082 4.176 1.00 82.19 94 ALA A C 1
ATOM 752 O O . ALA A 1 94 ? 5.712 -13.836 4.685 1.00 82.19 94 ALA A O 1
ATOM 753 N N . MET A 1 95 ? 4.970 -11.750 4.242 1.00 79.94 95 MET A N 1
ATOM 754 C CA . MET A 1 95 ? 6.028 -10.995 4.917 1.00 79.94 95 MET A CA 1
ATOM 755 C C . MET A 1 95 ? 5.565 -10.402 6.258 1.00 79.94 95 MET A C 1
ATOM 757 O O . MET A 1 95 ? 6.343 -9.738 6.942 1.00 79.94 95 MET A O 1
ATOM 761 N N . ALA A 1 96 ? 4.310 -10.638 6.655 1.00 86.06 96 ALA A N 1
ATOM 762 C CA . ALA A 1 96 ? 3.734 -10.128 7.891 1.00 86.06 96 ALA A CA 1
ATOM 763 C C . ALA A 1 96 ? 3.609 -11.238 8.955 1.00 86.06 96 ALA A C 1
ATOM 765 O O . ALA A 1 96 ? 3.299 -12.384 8.630 1.00 86.06 96 ALA A O 1
ATOM 766 N N . PRO A 1 97 ? 3.787 -10.932 10.254 1.00 89.81 97 PRO A N 1
ATOM 767 C CA . PRO A 1 97 ? 3.725 -11.918 11.332 1.00 89.81 97 PRO A CA 1
ATOM 768 C C . PRO A 1 97 ? 2.274 -12.195 11.770 1.00 89.81 97 PRO A C 1
ATOM 770 O O . PRO A 1 97 ? 1.956 -12.131 12.960 1.00 89.81 97 PRO A O 1
ATOM 773 N N . PHE A 1 98 ? 1.371 -12.450 10.819 1.00 89.12 98 PHE A N 1
ATOM 774 C CA . PHE A 1 98 ? -0.054 -12.624 11.091 1.00 89.12 98 PHE A CA 1
ATOM 775 C C . PHE A 1 98 ? -0.605 -13.951 10.586 1.00 89.12 98 PHE A C 1
ATOM 777 O O . PHE A 1 98 ? -0.446 -14.306 9.425 1.00 89.12 98 PHE A O 1
ATOM 784 N N . ASP A 1 99 ? -1.351 -14.623 11.458 1.00 91.00 99 ASP A N 1
ATOM 785 C CA . ASP A 1 99 ? -2.192 -15.767 11.113 1.00 91.00 99 ASP A CA 1
ATOM 786 C C . ASP A 1 99 ? -3.611 -15.276 10.772 1.00 91.00 99 ASP A C 1
ATOM 788 O O . ASP A 1 99 ? -4.514 -15.268 11.610 1.00 91.00 99 ASP A O 1
ATOM 792 N N . THR A 1 100 ? -3.780 -14.706 9.574 1.00 89.19 100 THR A N 1
ATOM 793 C CA . THR A 1 100 ? -5.065 -14.176 9.087 1.00 89.19 100 THR A CA 1
ATOM 794 C C . THR A 1 100 ? -5.047 -13.982 7.577 1.00 89.19 100 THR A C 1
ATOM 796 O O . THR A 1 100 ? -4.016 -13.628 7.031 1.00 89.19 100 THR A O 1
ATOM 799 N N . ASN A 1 101 ? -6.202 -14.089 6.918 1.00 88.25 101 ASN A N 1
ATOM 800 C CA . ASN A 1 101 ? -6.377 -13.628 5.532 1.00 88.25 101 ASN A CA 1
ATOM 801 C C . ASN A 1 101 ? -6.956 -12.202 5.447 1.00 88.25 101 ASN A C 1
ATOM 803 O O . ASN A 1 101 ? -7.103 -11.655 4.358 1.00 88.25 101 ASN A O 1
ATOM 807 N N . ASN A 1 102 ? -7.290 -11.589 6.588 1.00 92.88 102 ASN A N 1
ATOM 808 C CA . ASN A 1 102 ? -7.904 -10.263 6.654 1.00 92.88 102 ASN A CA 1
ATOM 809 C C . ASN A 1 102 ? -6.834 -9.174 6.816 1.00 92.88 102 ASN A C 1
ATOM 811 O O . ASN A 1 102 ? -6.717 -8.558 7.878 1.00 92.88 102 ASN A O 1
ATOM 815 N N . LEU A 1 103 ? -6.049 -8.959 5.762 1.00 93.88 103 LEU A N 1
ATOM 816 C CA . LEU A 1 103 ? -5.046 -7.900 5.664 1.00 93.88 103 LEU A CA 1
ATOM 817 C C . LEU A 1 103 ? -5.277 -7.116 4.369 1.00 93.88 103 LEU A C 1
ATOM 819 O O . LEU A 1 103 ? -5.471 -7.709 3.312 1.00 93.88 103 LEU A O 1
ATOM 823 N N . VAL A 1 104 ? -5.249 -5.786 4.449 1.00 95.62 104 VAL A N 1
ATOM 824 C CA . VAL A 1 104 ? -5.276 -4.910 3.274 1.00 95.62 104 VAL A CA 1
ATOM 825 C C . VAL A 1 104 ? -4.237 -3.810 3.443 1.00 95.62 104 VAL A C 1
ATOM 827 O O . VAL A 1 104 ? -4.104 -3.242 4.530 1.00 95.62 104 VAL A O 1
ATOM 830 N N . THR A 1 105 ? -3.530 -3.504 2.361 1.00 95.88 105 THR A N 1
ATOM 831 C CA . THR A 1 105 ? -2.606 -2.374 2.269 1.00 95.88 105 THR A CA 1
ATOM 832 C C . THR A 1 105 ? -3.278 -1.272 1.461 1.00 95.88 105 THR A C 1
ATOM 834 O O . THR A 1 105 ? -3.826 -1.523 0.390 1.00 95.88 105 THR A O 1
ATOM 837 N N . VAL A 1 106 ? -3.247 -0.041 1.971 1.00 95.50 106 VAL A N 1
ATOM 838 C CA . VAL A 1 106 ? -3.670 1.139 1.210 1.00 95.50 106 VAL A CA 1
ATOM 839 C C . VAL A 1 106 ? -2.418 1.853 0.730 1.00 95.50 106 VAL A C 1
ATOM 841 O O . VAL A 1 106 ? -1.688 2.431 1.535 1.00 95.50 106 VAL A O 1
ATOM 844 N N . TRP A 1 107 ? -2.184 1.824 -0.577 1.00 95.44 107 TRP A N 1
ATOM 845 C CA . TRP A 1 107 ? -1.089 2.552 -1.202 1.00 95.44 107 TRP A CA 1
ATOM 846 C C . TRP A 1 107 ? -1.585 3.893 -1.754 1.00 95.44 107 TRP A C 1
ATOM 848 O O . TRP A 1 107 ? -2.653 3.970 -2.361 1.00 95.4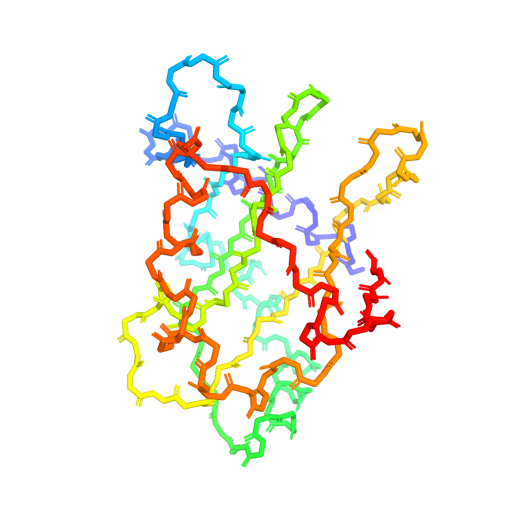4 107 TRP A O 1
ATOM 858 N N . ILE A 1 108 ? -0.838 4.969 -1.498 1.00 94.44 108 ILE A N 1
ATOM 859 C CA . ILE A 1 108 ? -1.217 6.331 -1.888 1.00 94.44 108 ILE A CA 1
ATOM 860 C C . ILE A 1 108 ? -0.029 6.993 -2.583 1.00 94.44 108 ILE A C 1
ATOM 862 O O . ILE A 1 108 ? 0.975 7.300 -1.939 1.00 94.44 108 ILE A O 1
ATOM 866 N N . ALA A 1 109 ? -0.173 7.280 -3.877 1.00 93.75 109 ALA A N 1
ATOM 867 C CA . ALA A 1 109 ? 0.793 8.082 -4.620 1.00 93.75 109 ALA A CA 1
ATOM 868 C C . ALA A 1 109 ? 0.864 9.507 -4.044 1.00 93.75 109 ALA A C 1
ATOM 870 O O . ALA A 1 109 ? -0.128 10.240 -4.026 1.00 93.75 109 ALA A O 1
ATOM 871 N N . LEU A 1 110 ? 2.048 9.921 -3.586 1.00 94.19 110 LEU A N 1
ATOM 872 C CA . LEU A 1 110 ? 2.291 11.285 -3.089 1.00 94.19 110 LEU A CA 1
ATOM 873 C C . LEU A 1 110 ? 2.751 12.250 -4.193 1.00 94.19 110 LEU A C 1
ATOM 875 O O . LEU A 1 110 ? 2.836 13.459 -3.969 1.00 94.19 110 LEU A O 1
ATOM 879 N N . HIS A 1 111 ? 3.052 11.719 -5.376 1.00 90.00 111 HIS A N 1
ATOM 880 C CA . HIS A 1 111 ? 3.388 12.437 -6.600 1.00 90.00 111 HIS A CA 1
ATOM 881 C C . HIS A 1 111 ? 2.866 11.656 -7.811 1.00 90.00 111 HIS A C 1
ATOM 883 O O . HIS A 1 111 ? 2.495 10.492 -7.680 1.00 90.00 111 HIS A O 1
ATOM 889 N N . ASN A 1 112 ? 2.863 12.282 -8.988 1.00 91.00 112 ASN A N 1
ATOM 890 C CA . ASN A 1 112 ? 2.574 11.569 -10.229 1.00 91.00 112 ASN A CA 1
ATOM 891 C C . ASN A 1 112 ? 3.648 10.505 -10.476 1.00 91.00 112 ASN A C 1
ATOM 893 O O . ASN A 1 112 ? 4.839 10.810 -10.393 1.00 91.00 112 ASN A O 1
ATOM 897 N N . ILE A 1 113 ? 3.217 9.286 -10.783 1.00 89.12 113 ILE A N 1
ATOM 898 C CA . ILE A 1 113 ? 4.102 8.192 -11.177 1.00 89.12 113 ILE A CA 1
ATOM 899 C C . ILE A 1 113 ? 4.394 8.362 -12.677 1.00 89.12 113 ILE A C 1
ATOM 901 O O . ILE A 1 113 ? 3.440 8.522 -13.445 1.00 89.12 113 ILE A O 1
ATOM 905 N N . PRO A 1 114 ? 5.667 8.393 -13.112 1.00 85.56 114 PRO A N 1
ATOM 906 C CA . PRO A 1 114 ? 6.000 8.412 -14.535 1.00 85.56 114 PRO A CA 1
ATOM 907 C C . PRO A 1 114 ? 5.489 7.158 -15.254 1.00 85.56 114 PRO A C 1
ATOM 909 O O . PRO A 1 114 ? 5.229 6.136 -14.618 1.00 85.56 114 PRO A O 1
ATOM 912 N N . SER A 1 115 ? 5.378 7.226 -16.581 1.00 84.06 115 SER A N 1
ATOM 913 C CA . SER A 1 115 ? 5.114 6.031 -17.386 1.00 84.06 115 SER A CA 1
ATOM 914 C C . SER A 1 115 ? 6.289 5.051 -17.294 1.00 84.06 115 SER A C 1
ATOM 916 O O . SER A 1 115 ? 7.407 5.453 -16.962 1.00 84.06 115 SER A O 1
ATOM 918 N N . PHE A 1 116 ? 6.057 3.777 -17.614 1.00 78.56 116 PHE A N 1
ATOM 919 C CA . PHE A 1 116 ? 7.134 2.787 -17.673 1.00 78.56 116 PHE A CA 1
ATOM 920 C C . PHE A 1 116 ? 8.234 3.195 -18.671 1.00 78.56 116 PHE A C 1
ATOM 922 O O . PHE A 1 116 ? 9.417 3.134 -18.340 1.00 78.56 116 PHE A O 1
ATOM 929 N N . ASP A 1 117 ? 7.845 3.716 -19.841 1.00 81.31 117 ASP A N 1
ATOM 930 C CA . ASP A 1 117 ? 8.771 4.205 -20.875 1.00 81.31 117 ASP A CA 1
ATOM 931 C C . ASP A 1 117 ? 9.645 5.379 -20.387 1.00 81.31 117 ASP A C 1
ATOM 933 O O . ASP A 1 117 ? 10.778 5.545 -20.840 1.00 81.31 117 ASP A O 1
ATOM 937 N N . ASP A 1 118 ? 9.150 6.159 -19.420 1.00 81.38 118 ASP A N 1
ATOM 938 C CA . ASP A 1 118 ? 9.873 7.262 -18.775 1.00 81.38 118 ASP A CA 1
ATOM 939 C C . ASP A 1 118 ? 10.638 6.824 -17.504 1.00 81.38 118 ASP A C 1
ATOM 941 O O . ASP A 1 118 ? 11.108 7.665 -16.731 1.00 81.38 118 ASP A O 1
ATOM 945 N N . GLY A 1 119 ? 10.761 5.514 -17.259 1.00 75.56 119 GLY A N 1
ATOM 946 C CA . GLY A 1 119 ? 11.458 4.945 -16.101 1.00 75.56 119 GLY A CA 1
ATOM 947 C C . GLY A 1 119 ? 10.634 4.922 -14.809 1.00 75.56 119 GLY A C 1
ATOM 948 O O . GLY A 1 119 ? 11.195 4.828 -13.715 1.00 75.56 119 GLY A O 1
ATOM 949 N N . GLY A 1 120 ? 9.310 5.041 -14.911 1.00 80.12 120 GLY A N 1
ATOM 950 C CA . GLY A 1 120 ? 8.388 4.871 -13.796 1.00 80.12 120 GLY A CA 1
ATOM 951 C C . GLY A 1 120 ? 8.227 3.407 -13.396 1.00 80.12 120 GLY A C 1
ATOM 952 O O . GLY A 1 120 ? 8.228 2.506 -14.227 1.00 80.12 120 GLY A O 1
ATOM 953 N N . THR A 1 121 ? 8.052 3.168 -12.100 1.00 79.81 121 THR A N 1
ATOM 954 C CA . THR A 1 121 ? 7.799 1.832 -11.546 1.00 79.81 121 THR A CA 1
ATOM 955 C C . THR A 1 121 ? 6.530 1.883 -10.697 1.00 79.81 121 THR A C 1
ATOM 957 O O . THR A 1 121 ? 6.594 1.900 -9.462 1.00 79.81 121 THR A O 1
ATOM 960 N N . GLY A 1 122 ? 5.385 2.026 -11.367 1.00 85.56 122 GLY A N 1
ATOM 961 C CA . GLY A 1 122 ? 4.071 1.932 -10.729 1.00 85.56 122 GLY A CA 1
ATOM 962 C C . GLY A 1 122 ? 3.844 0.563 -10.089 1.00 85.56 122 GLY A C 1
ATOM 963 O O . GLY A 1 122 ? 4.698 -0.323 -10.158 1.00 85.56 122 GLY A O 1
ATOM 964 N N . LEU A 1 123 ? 2.701 0.387 -9.429 1.00 89.56 123 LEU A N 1
ATOM 965 C CA . LEU A 1 123 ? 2.371 -0.919 -8.865 1.00 89.56 123 LEU A CA 1
ATOM 966 C C . LEU A 1 123 ? 1.755 -1.812 -9.939 1.00 89.56 123 LEU A C 1
ATOM 968 O O . LEU A 1 123 ? 0.862 -1.395 -10.672 1.00 89.56 123 LEU A O 1
ATOM 972 N N . HIS A 1 124 ? 2.203 -3.064 -9.973 1.00 87.00 124 HIS A N 1
ATOM 973 C CA . HIS A 1 124 ? 1.630 -4.115 -10.803 1.00 87.00 124 HIS A CA 1
ATOM 974 C C . HIS A 1 124 ? 0.973 -5.149 -9.889 1.00 87.00 124 HIS A C 1
ATOM 976 O O . HIS A 1 124 ? 1.557 -5.588 -8.898 1.00 87.00 124 HIS A O 1
ATOM 982 N N . PHE A 1 125 ? -0.246 -5.554 -10.227 1.00 88.50 125 PHE A N 1
ATOM 983 C CA . PHE A 1 125 ? -1.006 -6.562 -9.497 1.00 88.50 125 PHE A CA 1
ATOM 984 C C . PHE A 1 125 ? -1.412 -7.696 -10.426 1.00 88.50 125 PHE A C 1
ATOM 986 O O . PHE A 1 125 ? -1.712 -7.472 -11.593 1.00 88.50 125 PHE A O 1
ATOM 993 N N . ILE A 1 126 ? -1.499 -8.913 -9.895 1.00 87.62 126 ILE A N 1
ATOM 994 C CA . ILE A 1 126 ? -2.078 -10.050 -10.614 1.00 87.62 126 ILE A CA 1
ATOM 995 C C . ILE A 1 126 ? -3.524 -10.221 -10.157 1.00 87.62 126 ILE A C 1
ATOM 997 O O . ILE A 1 126 ? -3.772 -10.569 -8.994 1.00 87.62 126 ILE A O 1
ATOM 1001 N N . ASP A 1 127 ? -4.482 -10.014 -11.060 1.00 87.06 127 ASP A N 1
ATOM 1002 C CA . ASP A 1 127 ? -5.897 -10.188 -10.738 1.00 87.06 127 ASP A CA 1
ATOM 1003 C C . ASP A 1 127 ? -6.203 -11.630 -10.289 1.00 87.06 127 ASP A C 1
ATOM 1005 O O . ASP A 1 127 ? -5.767 -12.624 -10.877 1.00 87.06 127 ASP A O 1
ATOM 1009 N N . GLY A 1 128 ? -6.962 -11.745 -9.200 1.00 87.31 128 GLY A N 1
ATOM 1010 C CA . GLY A 1 128 ? -7.332 -13.017 -8.579 1.00 87.31 128 GLY A CA 1
ATOM 1011 C C . GLY A 1 128 ? -6.237 -13.721 -7.764 1.00 87.31 128 GLY A C 1
ATOM 1012 O O . GLY A 1 128 ? -6.569 -14.682 -7.070 1.00 87.31 128 GLY A O 1
ATOM 1013 N N . SER A 1 129 ? -4.981 -13.251 -7.768 1.00 87.50 129 SER A N 1
ATOM 1014 C CA . SER A 1 129 ? -3.867 -13.878 -7.020 1.00 87.50 129 SER A CA 1
ATOM 1015 C C . SER A 1 129 ? -4.128 -14.025 -5.515 1.00 87.50 129 SER A C 1
ATOM 1017 O O . SER A 1 129 ? -3.745 -15.026 -4.919 1.00 87.50 129 SER A O 1
ATOM 1019 N N . HIS A 1 130 ? -4.881 -13.102 -4.909 1.00 88.06 130 HIS A N 1
ATOM 1020 C CA . HI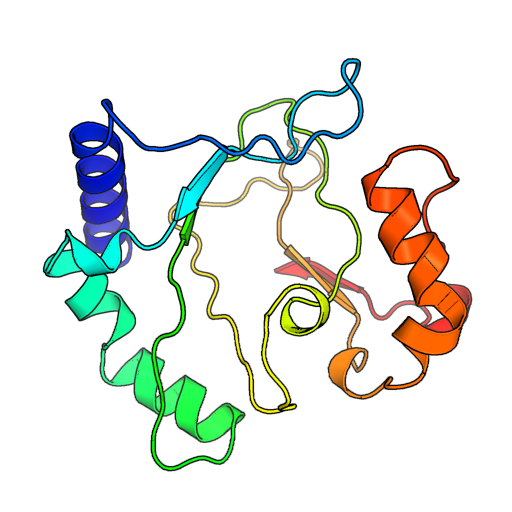S A 1 130 ? -5.298 -13.160 -3.499 1.00 88.06 130 HIS A CA 1
ATOM 1021 C C . HIS A 1 130 ? -6.138 -14.404 -3.135 1.00 88.06 130 HIS A C 1
ATOM 1023 O O . HIS A 1 130 ? -6.336 -14.691 -1.957 1.00 88.06 130 HIS A O 1
ATOM 1029 N N . ARG A 1 131 ? -6.658 -15.142 -4.128 1.00 86.12 131 ARG A N 1
ATOM 1030 C CA . ARG A 1 131 ? -7.410 -16.398 -3.939 1.00 86.12 131 ARG A CA 1
ATOM 1031 C C . ARG A 1 131 ? -6.541 -17.644 -4.106 1.00 86.12 131 ARG A C 1
ATOM 1033 O O . ARG A 1 131 ? -7.005 -18.752 -3.842 1.00 86.12 131 ARG A O 1
ATOM 1040 N N . ASP A 1 132 ? -5.306 -17.483 -4.568 1.00 85.31 132 ASP A N 1
ATOM 1041 C CA . ASP A 1 132 ? -4.414 -18.586 -4.900 1.00 85.31 132 ASP A CA 1
ATOM 1042 C C . ASP A 1 132 ? -3.539 -18.984 -3.710 1.00 85.31 132 ASP A C 1
ATOM 1044 O O . ASP A 1 132 ? -2.343 -18.703 -3.639 1.00 85.31 132 ASP A O 1
ATOM 1048 N N . PHE A 1 133 ? -4.153 -19.699 -2.771 1.00 77.62 133 PHE A N 1
ATOM 1049 C CA . PHE A 1 133 ? -3.467 -20.223 -1.588 1.00 77.62 133 PHE A CA 1
ATOM 1050 C C . PHE A 1 133 ? -2.290 -21.156 -1.928 1.00 77.62 133 PHE A C 1
ATOM 1052 O O . PHE A 1 133 ? -1.390 -21.350 -1.113 1.00 77.62 133 PHE A O 1
ATOM 1059 N N . ALA A 1 134 ? -2.299 -21.770 -3.115 1.00 81.50 134 ALA A N 1
ATOM 1060 C CA . ALA A 1 134 ? -1.293 -22.738 -3.522 1.00 81.50 134 ALA A CA 1
ATOM 1061 C C . ALA A 1 134 ? -0.042 -22.068 -4.114 1.00 81.50 134 ALA A C 1
ATOM 1063 O O . ALA A 1 134 ? 0.978 -22.743 -4.264 1.00 81.50 134 ALA A O 1
ATOM 1064 N N . LEU A 1 135 ? -0.088 -20.767 -4.433 1.00 78.06 135 LEU A N 1
ATOM 1065 C CA . LEU A 1 135 ? 1.045 -20.028 -4.997 1.00 78.06 135 LEU A CA 1
ATOM 1066 C C . LEU A 1 135 ? 2.287 -20.162 -4.109 1.00 78.06 135 LEU A C 1
ATOM 1068 O O . LEU A 1 135 ? 3.333 -20.604 -4.577 1.00 78.06 135 LEU A O 1
ATOM 1072 N N . SER A 1 136 ? 2.162 -19.873 -2.812 1.00 73.38 136 SER A N 1
ATOM 1073 C CA . SER A 1 136 ? 3.281 -19.982 -1.868 1.00 73.38 136 SER A CA 1
ATOM 1074 C C . SER A 1 136 ? 3.754 -21.422 -1.654 1.00 73.38 136 SER A C 1
ATOM 1076 O O . SER A 1 136 ? 4.909 -21.630 -1.307 1.00 73.38 136 SER A O 1
ATOM 1078 N N . PHE A 1 137 ? 2.905 -22.428 -1.871 1.00 72.12 137 PHE A N 1
ATOM 1079 C CA . PHE A 1 137 ? 3.316 -23.828 -1.759 1.00 72.12 137 PHE A CA 1
ATOM 1080 C C . PHE A 1 137 ? 4.189 -24.260 -2.945 1.00 72.12 137 PHE A C 1
ATOM 1082 O O . PHE A 1 137 ? 5.231 -24.876 -2.750 1.00 72.12 137 PHE A O 1
ATOM 1089 N N . TRP A 1 138 ? 3.784 -23.913 -4.170 1.00 72.94 138 TRP A N 1
ATOM 1090 C CA . TRP A 1 138 ? 4.479 -24.341 -5.391 1.00 72.94 138 TRP A CA 1
ATOM 1091 C C . TRP A 1 138 ? 5.628 -23.422 -5.805 1.00 72.94 138 TRP A C 1
ATOM 1093 O O . TRP A 1 138 ? 6.578 -23.876 -6.434 1.00 72.94 138 TRP A O 1
ATOM 1103 N N . HIS A 1 139 ? 5.545 -22.139 -5.454 1.00 70.62 139 HIS A N 1
ATOM 1104 C CA . HIS A 1 139 ? 6.501 -21.115 -5.867 1.00 70.62 139 HIS A CA 1
ATOM 1105 C C . HIS A 1 139 ? 7.132 -20.384 -4.680 1.00 70.62 139 HIS A C 1
ATOM 1107 O 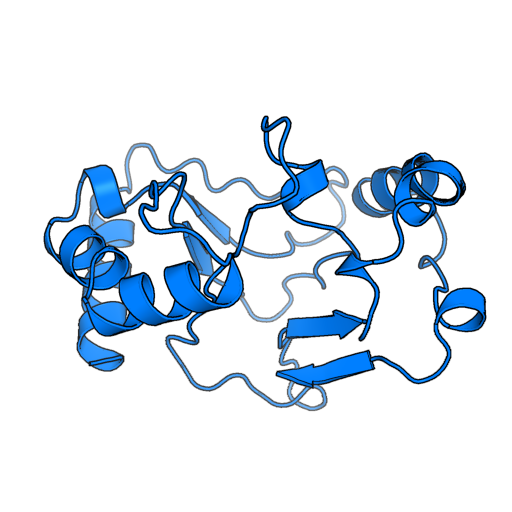O . HIS A 1 139 ? 7.933 -19.490 -4.899 1.00 70.62 139 HIS A O 1
ATOM 1113 N N . GLY A 1 140 ? 6.820 -20.731 -3.426 1.00 65.56 140 GLY A N 1
ATOM 1114 C CA . GLY A 1 140 ? 7.288 -19.966 -2.263 1.00 65.56 140 GLY A CA 1
ATOM 1115 C C . GLY A 1 140 ? 8.803 -19.921 -2.101 1.00 65.56 140 GLY A C 1
ATOM 1116 O O . GLY A 1 140 ? 9.311 -18.916 -1.621 1.00 65.56 140 GLY A O 1
ATOM 1117 N N . GLN A 1 141 ? 9.523 -20.969 -2.513 1.00 61.44 141 GLN A N 1
ATOM 1118 C CA . GLN A 1 141 ? 10.987 -20.951 -2.518 1.00 61.44 141 GLN A CA 1
ATOM 1119 C C . GLN A 1 141 ? 11.512 -20.005 -3.607 1.00 61.44 141 GLN A C 1
ATOM 1121 O O . GLN A 1 141 ? 12.227 -19.076 -3.274 1.00 61.44 141 GLN A O 1
ATOM 1126 N N . ARG A 1 142 ? 11.011 -20.112 -4.845 1.00 62.34 142 ARG A N 1
ATOM 1127 C CA . ARG A 1 142 ? 11.389 -19.233 -5.969 1.00 62.34 142 ARG A CA 1
ATOM 1128 C C . ARG A 1 142 ? 10.996 -17.769 -5.787 1.00 62.34 142 ARG A C 1
ATOM 1130 O O . ARG A 1 142 ? 11.762 -16.882 -6.123 1.00 62.34 142 ARG A O 1
ATOM 1137 N N . LEU A 1 143 ? 9.820 -17.498 -5.220 1.00 64.56 143 LEU A N 1
ATOM 1138 C CA . LEU A 1 143 ? 9.402 -16.139 -4.862 1.00 64.56 143 LEU A CA 1
ATOM 1139 C C . LEU A 1 143 ? 10.353 -15.552 -3.812 1.00 64.56 143 LEU A C 1
ATOM 1141 O O . LEU A 1 143 ? 10.687 -14.379 -3.894 1.00 64.56 143 LEU A O 1
ATOM 1145 N N . ARG A 1 144 ? 10.838 -16.373 -2.867 1.00 58.12 144 ARG A N 1
ATOM 1146 C CA . ARG A 1 144 ? 11.851 -15.968 -1.880 1.00 58.12 144 ARG A CA 1
ATOM 1147 C C . ARG A 1 144 ? 13.263 -15.873 -2.463 1.00 58.12 144 ARG A C 1
ATOM 1149 O O . ARG A 1 144 ? 14.021 -15.035 -2.007 1.00 58.12 144 ARG A O 1
ATOM 1156 N N . GLU A 1 145 ? 13.618 -16.712 -3.429 1.00 52.81 145 GLU A N 1
ATOM 1157 C CA . GLU A 1 145 ? 14.928 -16.725 -4.097 1.00 52.81 145 GLU A CA 1
ATOM 1158 C C . GLU A 1 145 ? 15.056 -15.594 -5.124 1.00 52.81 145 GLU A C 1
ATOM 1160 O O . GLU A 1 145 ? 16.147 -15.051 -5.273 1.00 52.81 145 GLU A O 1
ATOM 1165 N N . SER A 1 146 ? 13.952 -15.140 -5.736 1.00 52.59 146 SER A N 1
ATOM 1166 C CA . SER A 1 146 ? 13.947 -13.909 -6.544 1.00 52.59 146 SER A CA 1
ATOM 1167 C C . SER A 1 146 ? 14.382 -12.692 -5.718 1.00 52.59 146 SER A C 1
ATOM 1169 O O . SER A 1 146 ? 15.195 -11.905 -6.188 1.00 52.59 146 SER A O 1
ATOM 1171 N N . LEU A 1 147 ? 14.011 -12.648 -4.427 1.00 45.38 147 LEU A N 1
ATOM 1172 C CA . LEU A 1 147 ? 14.478 -11.629 -3.472 1.00 45.38 147 LEU A CA 1
ATOM 1173 C C . LEU A 1 147 ? 15.986 -11.711 -3.183 1.00 45.38 147 LEU A C 1
ATOM 1175 O O . LEU A 1 147 ? 16.531 -10.804 -2.557 1.00 45.38 147 LEU A O 1
ATOM 1179 N N . ASN A 1 148 ? 16.652 -12.802 -3.575 1.00 41.50 148 ASN A N 1
ATOM 1180 C CA . ASN A 1 148 ? 18.096 -13.007 -3.453 1.00 41.50 148 ASN A CA 1
ATOM 1181 C C . ASN A 1 148 ? 18.841 -12.804 -4.780 1.00 41.50 148 ASN A C 1
ATOM 1183 O O . ASN A 1 148 ? 20.061 -12.926 -4.804 1.00 41.50 148 ASN A O 1
ATOM 1187 N N . GLY A 1 149 ? 18.134 -12.475 -5.869 1.00 46.44 149 GLY A N 1
ATOM 1188 C CA . GLY A 1 149 ? 18.705 -12.248 -7.198 1.00 46.44 149 GLY A CA 1
ATOM 1189 C C . GLY A 1 149 ? 19.454 -13.447 -7.792 1.00 46.44 149 GLY A C 1
ATOM 1190 O O . GLY A 1 149 ? 20.337 -13.245 -8.620 1.00 46.44 149 GLY A O 1
ATOM 1191 N N . GLU A 1 150 ? 19.142 -14.674 -7.356 1.00 43.22 150 GLU A N 1
ATOM 1192 C CA . GLU A 1 150 ? 19.846 -15.897 -7.780 1.00 43.22 150 GLU A CA 1
ATOM 1193 C C . GLU A 1 150 ? 19.126 -16.697 -8.885 1.00 43.22 150 GLU A C 1
ATOM 1195 O O . GLU A 1 150 ? 19.725 -17.632 -9.407 1.00 43.22 150 GLU A O 1
ATOM 1200 N N . ASP A 1 151 ? 17.905 -16.335 -9.300 1.00 43.53 151 ASP A N 1
ATOM 1201 C CA . ASP A 1 151 ? 17.141 -17.093 -10.308 1.00 43.53 151 ASP A CA 1
ATOM 1202 C C . ASP A 1 151 ? 16.397 -16.199 -11.317 1.00 43.53 151 ASP A C 1
ATOM 1204 O O . ASP A 1 151 ? 16.014 -15.067 -11.011 1.00 43.53 151 ASP A O 1
ATOM 1208 N N . ASP A 1 152 ? 16.183 -16.752 -12.521 1.00 51.03 152 ASP A N 1
ATOM 1209 C CA . ASP A 1 152 ? 15.378 -16.179 -13.607 1.00 51.03 152 ASP A CA 1
ATOM 1210 C C . ASP A 1 152 ? 14.017 -15.673 -13.088 1.00 51.03 152 ASP A C 1
ATOM 1212 O O . ASP A 1 152 ? 13.363 -16.332 -12.274 1.00 51.03 152 ASP A O 1
ATOM 1216 N N . GLU A 1 153 ? 13.583 -14.510 -13.589 1.00 55.81 153 GLU A N 1
ATOM 1217 C CA . GLU A 1 153 ? 12.293 -13.880 -13.284 1.00 55.81 153 GLU A CA 1
ATOM 1218 C C . GLU A 1 153 ? 11.170 -14.930 -13.204 1.00 55.81 153 GLU A C 1
ATOM 1220 O O . GLU A 1 153 ? 10.970 -15.722 -14.131 1.00 55.81 153 GLU A O 1
ATOM 1225 N N . VAL A 1 154 ? 10.448 -14.980 -12.076 1.00 62.59 154 VAL A N 1
ATOM 1226 C CA . VAL A 1 154 ? 9.377 -15.967 -11.890 1.00 62.59 154 VAL A CA 1
ATOM 1227 C C . VAL A 1 154 ? 8.271 -15.683 -12.905 1.00 62.59 154 VAL A C 1
ATOM 1229 O O . VAL A 1 154 ? 7.418 -14.824 -12.685 1.00 62.59 154 VAL A O 1
ATOM 1232 N N . ASP A 1 155 ? 8.263 -16.434 -14.007 1.00 68.12 155 ASP A N 1
ATOM 1233 C CA . ASP A 1 155 ? 7.228 -16.319 -15.030 1.00 68.12 155 ASP A CA 1
ATOM 1234 C C . ASP A 1 155 ? 5.892 -16.877 -14.516 1.00 68.12 155 ASP A C 1
ATOM 1236 O O . ASP A 1 155 ? 5.605 -18.081 -14.537 1.00 68.12 155 ASP A O 1
ATOM 1240 N N . LEU A 1 156 ? 5.051 -15.961 -14.040 1.00 73.62 156 LEU A N 1
ATOM 1241 C CA . LEU A 1 156 ? 3.705 -16.248 -13.566 1.00 73.62 156 LEU A CA 1
ATOM 1242 C C . LEU A 1 156 ? 2.655 -16.221 -14.696 1.00 73.62 156 LEU A C 1
ATOM 1244 O O . LEU A 1 156 ? 1.488 -16.540 -14.439 1.00 73.62 156 LEU A O 1
ATOM 1248 N N . THR A 1 157 ? 3.033 -15.907 -15.944 1.00 70.62 157 THR A N 1
ATOM 1249 C CA . THR A 1 157 ? 2.089 -15.833 -17.077 1.00 70.62 157 THR A CA 1
ATOM 1250 C C . THR A 1 157 ? 1.471 -17.191 -17.394 1.00 70.62 157 THR A C 1
ATOM 1252 O O . THR A 1 157 ? 0.277 -17.277 -17.668 1.00 70.62 157 THR A O 1
ATOM 1255 N N . SER A 1 158 ? 2.221 -18.285 -17.243 1.00 73.19 158 SER A N 1
ATOM 1256 C CA . SER A 1 158 ? 1.686 -19.647 -17.400 1.00 73.19 158 SER A CA 1
ATOM 1257 C C . SER A 1 158 ? 0.577 -19.991 -16.390 1.00 73.19 158 SER A C 1
ATOM 1259 O O . SER A 1 158 ? -0.283 -20.828 -16.673 1.00 73.19 158 SER A O 1
ATOM 1261 N N . ARG A 1 159 ? 0.572 -19.336 -15.219 1.00 77.50 159 ARG A N 1
ATOM 1262 C CA . ARG A 1 159 ? -0.376 -19.580 -14.122 1.00 77.50 159 ARG A CA 1
ATOM 1263 C C . ARG A 1 159 ? -1.578 -18.645 -14.165 1.00 77.50 159 ARG A C 1
ATOM 1265 O O . ARG A 1 159 ? -2.701 -19.086 -13.921 1.00 77.50 159 ARG A O 1
ATOM 1272 N N . TYR A 1 160 ? -1.352 -17.367 -14.463 1.00 78.62 160 TYR A N 1
ATOM 1273 C CA . TYR A 1 160 ? -2.399 -16.345 -14.410 1.00 78.62 160 TYR A CA 1
ATOM 1274 C C . TYR A 1 160 ? -2.824 -15.805 -15.780 1.00 78.62 160 TYR A C 1
ATOM 1276 O O . TYR A 1 160 ? -3.894 -15.205 -15.868 1.00 78.62 160 TYR A O 1
ATOM 1284 N N . GLY A 1 161 ? -2.066 -16.065 -16.847 1.00 74.38 161 GLY A N 1
ATOM 1285 C CA . GLY A 1 161 ? -2.267 -15.465 -18.167 1.00 74.38 161 GLY A CA 1
ATOM 1286 C C . GLY A 1 161 ? -1.972 -13.961 -18.168 1.00 74.38 161 GLY A C 1
ATOM 1287 O O . GLY A 1 161 ? -1.194 -13.468 -17.354 1.00 74.38 161 GLY A O 1
ATOM 1288 N N . GLU A 1 162 ? -2.641 -13.215 -19.047 1.00 67.88 162 GLU A N 1
ATOM 1289 C CA . GLU A 1 162 ? -2.570 -11.745 -19.129 1.00 67.88 162 GLU A CA 1
ATOM 1290 C C . GLU A 1 162 ? -3.477 -11.073 -18.077 1.00 67.88 162 GLU A C 1
ATOM 1292 O O . GLU A 1 162 ? -4.458 -10.408 -18.400 1.00 67.88 162 GLU A O 1
ATOM 1297 N N . LYS A 1 163 ? -3.197 -11.295 -16.789 1.00 70.88 163 LYS A N 1
ATOM 1298 C CA . LYS A 1 163 ? -3.964 -10.712 -15.665 1.00 70.88 163 LYS A CA 1
ATOM 1299 C C . LYS A 1 163 ? -3.209 -9.630 -14.897 1.00 70.88 163 LYS A C 1
ATOM 1301 O O . LYS A 1 163 ? -3.541 -9.354 -13.744 1.00 70.88 163 LYS A O 1
ATOM 1306 N N . ILE A 1 164 ? -2.182 -9.048 -15.511 1.00 74.38 164 ILE A N 1
ATOM 1307 C CA . ILE A 1 164 ? -1.403 -7.973 -14.899 1.00 74.38 164 ILE A CA 1
ATOM 1308 C C . ILE A 1 164 ? -2.201 -6.670 -15.008 1.00 74.38 164 ILE A C 1
ATOM 1310 O O . ILE A 1 164 ? -2.618 -6.273 -16.093 1.00 74.38 164 ILE A O 1
ATOM 1314 N N . VAL A 1 165 ? -2.435 -6.034 -13.864 1.00 74.62 165 VAL A N 1
ATOM 1315 C CA . VAL A 1 165 ? -3.128 -4.754 -13.721 1.00 74.62 165 VAL A CA 1
ATOM 1316 C C . VAL A 1 165 ? -2.129 -3.727 -13.207 1.00 74.62 165 VAL A C 1
ATOM 1318 O O . VAL A 1 165 ? -1.554 -3.916 -12.136 1.00 74.62 165 VAL A O 1
ATOM 1321 N N . GLU A 1 166 ? -1.948 -2.645 -13.955 1.00 75.25 166 GLU A N 1
ATOM 1322 C CA . GLU A 1 166 ? -1.103 -1.506 -13.580 1.00 75.25 166 GLU A CA 1
ATOM 1323 C C . GLU A 1 166 ? -1.936 -0.437 -12.851 1.00 75.25 166 GLU A C 1
ATOM 1325 O O . GLU A 1 166 ? -3.095 -0.198 -13.211 1.00 75.25 166 GLU A O 1
ATOM 1330 N N . GLN A 1 167 ? -1.359 0.191 -11.821 1.00 59.94 167 GLN A N 1
ATOM 1331 C CA . GLN A 1 167 ? -1.939 1.328 -11.088 1.00 59.94 167 GLN A CA 1
ATOM 1332 C C . GLN A 1 167 ? -0.998 2.528 -11.021 1.00 59.94 167 GLN A C 1
ATOM 1334 O O . GLN A 1 167 ? 0.213 2.329 -10.760 1.00 59.94 167 GLN A O 1
#

Foldseek 3Di:
DLLLLLVLVVVLVVVCVPPFPQPQLALDPPAARLWGKGKASLVVGVSNVCVCPPPVNQVVLCVVLVHPDDDDPMDMDTGGDQRRDADADDDVVVVDPDPDLSDDDDDDDSDDFDDVVVVGHFDKDAPPVSVCPCCCVVCVVVSVVVSNVPDDRPPCCVPRNPRIDTD

Organism: Trieres chinensis (NCBI:txid1514140)

InterPro domains:
  IPR008775 Phytanoyl-CoA dioxygenase-like [PF05721] (38-132)

Sequence (167 aa):
EVGQLREACLRSMENSHSDATIHALNTNEDLSPPFLQHFNPWRQSPDLFRFASSPRLVSTAAELLGTSRLRLYQDCIFQKRVGDSPTDWHADLAMAPFDTNNLVTVWIALHNIPSFDDGGTGLHFIDGSHRDFALSFWHGQRLRESLNGEDDEVDLTSRYGEKIVEQ

pLDDT: mean 80.73, std 15.8, range [41.5, 97.38]

Secondary structure (DSSP, 8-state):
-HHHHHHHHHHHHHHTTTT-------S-TTS--S-EEEE-GGGT-HHHHHHHT-HHHHHHHHHHHT-S-------EEEE--TTPPPPPP--GGGGSS---S--------SSPPPPGGGT----EEETTGGG-TTHHHHHHHHHHHHTTT-S-----HHHH-S-EEE-